Protein AF-A0A8H3L7M7-F1 (afdb_monomer_lite)

Radius of gyration: 22.36 Å; chains: 1; bounding box: 51×29×64 Å

Sequence (130 aa):
MPSKTNYTDSEKERIYTIVNIKESIIALEHDVTKIHQNLKRITWEIYYLYKDMAPEDFKKMLRSDIDEMWNNFSEKGLIESEKLSAKYEHIYDRATGFITVKNKRQDRVVGVFDYHELCEYLRVQTILEQ

Secondary structure (DSSP, 8-state):
--------HHHHHHHHHHHHHHHHHHHHHHHHHHHHHHHHHHHHHHHHHHHTT--HHHHHHHHHHHHHHHHHHHHHHHHHHHHHHHHEEEEEETTTTEEEEEETTTTEEEEEEEHHHHHHHHHHHHHT--

pLDDT: mean 73.25, std 14.02, range [32.56, 90.88]

Foldseek 3Di:
DDDPPDDDPVRVVVVVVVVVVVVVVVVVVVVVVVVVVVVVVVVVVVVVVDVVPDDPVVVVVVVVVVVVVVCVVVVVVVVVVVVLVVQWDWDADPVQQKIWIAGPVVRGTPDIGRNVVVCVVVVVVVVVVD

Structure (mmCIF, N/CA/C/O backbone):
data_AF-A0A8H3L7M7-F1
#
_entry.id   AF-A0A8H3L7M7-F1
#
loop_
_atom_site.group_PDB
_atom_site.id
_atom_site.type_symbol
_atom_site.label_atom_id
_atom_site.label_alt_id
_atom_site.label_comp_id
_atom_site.label_asym_id
_atom_site.label_entity_id
_atom_site.label_seq_id
_atom_site.pdbx_PDB_ins_code
_atom_site.Cartn_x
_atom_site.Cartn_y
_atom_site.Cartn_z
_atom_site.occupancy
_atom_site.B_iso_or_equiv
_atom_site.auth_seq_id
_atom_site.auth_comp_id
_atom_site.auth_asym_id
_atom_site.auth_atom_id
_atom_site.pdbx_PDB_model_num
ATOM 1 N N . MET A 1 1 ? -28.966 7.487 32.953 1.00 45.62 1 MET A N 1
ATOM 2 C CA . MET A 1 1 ? -28.055 8.577 32.534 1.00 45.62 1 MET A CA 1
ATOM 3 C C . MET A 1 1 ? -26.794 7.944 31.969 1.00 45.62 1 MET A C 1
ATOM 5 O O . MET A 1 1 ? -26.267 7.074 32.653 1.00 45.62 1 MET A O 1
ATOM 9 N N . PRO A 1 2 ? -26.324 8.295 30.759 1.00 49.16 2 PRO A N 1
ATOM 10 C CA . PRO A 1 2 ? -25.053 7.779 30.271 1.00 49.16 2 PRO A CA 1
ATOM 11 C C . PRO A 1 2 ? -23.929 8.475 31.045 1.00 49.16 2 PRO A C 1
ATOM 13 O O . PRO A 1 2 ? -23.849 9.704 31.083 1.00 49.16 2 PRO A O 1
ATOM 16 N N . SER A 1 3 ? -23.097 7.691 31.720 1.00 55.91 3 SER A N 1
ATOM 17 C CA . SER A 1 3 ? -21.908 8.182 32.408 1.00 55.91 3 SER A CA 1
ATOM 18 C C . SER A 1 3 ? -20.932 8.739 31.374 1.00 55.91 3 SER A C 1
ATOM 20 O O . SER A 1 3 ? -20.397 7.985 30.562 1.00 55.91 3 SER A O 1
ATOM 22 N N . LYS A 1 4 ? -20.693 10.055 31.397 1.00 59.59 4 LYS A N 1
ATOM 23 C CA . LYS A 1 4 ? -19.551 10.656 30.700 1.00 59.59 4 LYS A CA 1
ATOM 24 C C . LYS A 1 4 ? -18.283 10.138 31.375 1.00 59.59 4 LYS A C 1
ATOM 26 O O . LYS A 1 4 ? -17.944 10.571 32.473 1.00 59.59 4 LYS A O 1
ATOM 31 N N . THR A 1 5 ? -17.620 9.175 30.749 1.00 62.06 5 THR A N 1
ATOM 32 C CA . THR A 1 5 ? -16.286 8.729 31.151 1.00 62.06 5 THR A CA 1
ATOM 33 C C . THR A 1 5 ? -15.306 9.848 30.820 1.00 62.06 5 THR A C 1
ATOM 35 O O . THR A 1 5 ? -14.971 10.067 29.658 1.00 62.06 5 THR A O 1
ATOM 38 N N . ASN A 1 6 ? -14.899 10.609 31.832 1.00 68.25 6 ASN A N 1
ATOM 39 C CA . ASN A 1 6 ? -13.843 11.599 31.683 1.00 68.25 6 ASN A CA 1
ATOM 40 C C . ASN A 1 6 ? -12.506 10.857 31.639 1.00 68.25 6 ASN A C 1
ATOM 42 O O . ASN A 1 6 ? -12.130 10.225 32.623 1.00 68.25 6 ASN A O 1
ATOM 46 N N . TYR A 1 7 ? -11.816 10.922 30.500 1.00 67.00 7 TYR A N 1
ATOM 47 C CA . TYR A 1 7 ? -10.470 10.372 30.361 1.00 67.00 7 TYR A CA 1
ATOM 48 C C . TYR A 1 7 ? -9.518 11.030 31.358 1.00 67.00 7 TYR A C 1
ATOM 50 O O . TYR A 1 7 ? -9.535 12.254 31.540 1.00 67.00 7 TYR A O 1
ATOM 58 N N . THR A 1 8 ? -8.670 10.212 31.969 1.00 84.88 8 THR A N 1
ATOM 59 C CA . THR A 1 8 ? -7.538 10.679 32.767 1.00 84.88 8 THR A CA 1
ATOM 60 C C . THR A 1 8 ? -6.552 11.443 31.883 1.00 84.88 8 THR A C 1
ATOM 62 O O . THR A 1 8 ? -6.497 11.245 30.667 1.00 84.88 8 THR A O 1
ATOM 65 N N . ASP A 1 9 ? -5.750 12.328 32.473 1.00 84.56 9 ASP A N 1
ATOM 66 C CA . ASP A 1 9 ? -4.800 13.127 31.688 1.00 84.56 9 ASP A CA 1
ATOM 67 C C . ASP A 1 9 ? -3.743 12.254 30.991 1.00 84.56 9 ASP A C 1
ATOM 69 O O . ASP A 1 9 ? -3.388 12.522 29.846 1.00 84.56 9 ASP A O 1
ATOM 73 N N . SER A 1 10 ? -3.361 11.128 31.605 1.00 86.12 10 SER A N 1
ATOM 74 C CA . SER A 1 10 ? -2.498 10.118 30.977 1.00 86.12 10 SER A CA 1
ATOM 75 C C . SER A 1 10 ? -3.133 9.482 29.732 1.00 86.12 10 SER A C 1
ATOM 77 O O . SER A 1 10 ? -2.454 9.244 28.733 1.00 86.12 10 SER A O 1
ATOM 79 N N . GLU A 1 11 ? -4.442 9.220 29.747 1.00 85.31 11 GLU A N 1
ATOM 80 C CA . GLU A 1 11 ? -5.148 8.683 28.578 1.00 85.31 11 GLU A CA 1
ATOM 81 C C . GLU A 1 11 ? -5.230 9.710 27.446 1.00 85.31 11 GLU A C 1
ATOM 83 O O . GLU A 1 11 ? -5.025 9.349 26.286 1.00 85.31 11 GLU A O 1
ATOM 88 N N . LYS A 1 12 ? -5.463 10.989 27.765 1.00 86.06 12 LYS A N 1
ATOM 89 C CA . LYS A 1 12 ? -5.470 12.072 26.767 1.00 86.06 12 LYS A CA 1
ATOM 90 C C . LYS A 1 12 ? -4.108 12.234 26.096 1.00 86.06 12 LYS A C 1
ATOM 92 O O . LYS A 1 12 ? -4.050 12.370 24.876 1.00 86.06 12 LYS A O 1
ATOM 97 N N . GLU A 1 13 ? -3.026 12.177 26.867 1.00 89.69 13 GLU A N 1
ATOM 98 C CA . GLU A 1 13 ? -1.662 12.280 26.341 1.00 89.69 13 GLU A CA 1
ATOM 99 C C . GLU A 1 13 ? -1.338 11.118 25.393 1.00 89.69 13 GLU A C 1
ATOM 101 O O . GLU A 1 13 ? -0.864 11.335 24.278 1.00 89.69 13 GLU A O 1
ATOM 106 N N . ARG A 1 14 ? -1.715 9.887 25.763 1.00 86.62 14 ARG A N 1
ATOM 107 C CA . ARG A 1 14 ? -1.571 8.711 24.886 1.00 86.62 14 ARG A CA 1
ATOM 108 C C . ARG A 1 14 ? -2.375 8.841 23.593 1.00 86.62 14 ARG A C 1
ATOM 110 O O . ARG A 1 14 ? -1.870 8.474 22.534 1.00 86.62 14 ARG A O 1
ATOM 117 N N . ILE A 1 15 ? -3.605 9.355 23.661 1.00 85.19 15 ILE A N 1
ATOM 118 C CA . ILE A 1 15 ? -4.442 9.601 22.474 1.00 85.19 15 ILE A CA 1
ATOM 119 C C . ILE A 1 15 ? -3.760 10.611 21.548 1.00 85.19 15 ILE A C 1
ATOM 121 O O . ILE A 1 15 ? -3.667 10.363 20.347 1.00 85.19 15 ILE A O 1
ATOM 125 N N . TYR A 1 16 ? -3.226 11.702 22.097 1.00 88.94 16 TYR A N 1
ATOM 126 C CA . TYR A 1 16 ? -2.500 12.708 21.323 1.00 88.94 16 TYR A CA 1
ATOM 127 C C . TYR A 1 16 ? -1.264 12.120 20.627 1.00 88.94 16 TYR A C 1
ATOM 129 O O . TYR A 1 16 ? -1.073 12.317 19.428 1.00 88.94 16 TYR A O 1
ATOM 137 N N . THR A 1 17 ? -0.467 1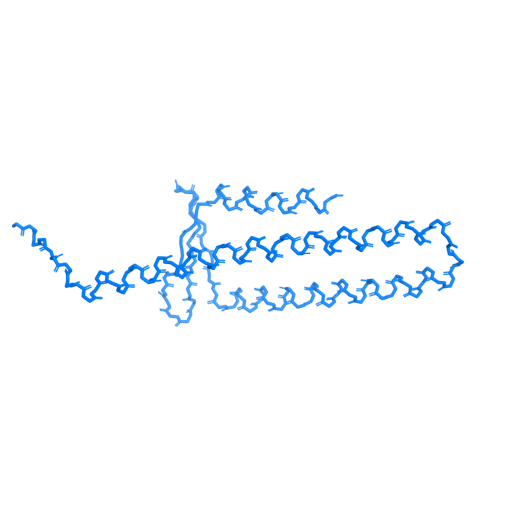1.314 21.334 1.00 90.00 17 THR A N 1
ATOM 138 C CA . THR A 1 17 ? 0.680 10.618 20.731 1.00 90.00 17 THR A CA 1
ATOM 139 C C . THR A 1 17 ? 0.258 9.703 19.580 1.00 90.00 17 THR A C 1
ATOM 141 O O . THR A 1 17 ? 0.906 9.699 18.535 1.00 90.00 17 THR A O 1
ATOM 144 N N . ILE A 1 18 ? -0.833 8.947 19.740 1.00 85.88 18 ILE A N 1
ATOM 145 C CA . ILE A 1 18 ? -1.351 8.058 18.688 1.00 85.88 18 ILE A CA 1
ATOM 146 C C . ILE A 1 18 ? -1.761 8.859 17.446 1.00 85.88 18 ILE A C 1
ATOM 148 O O . ILE A 1 18 ? -1.445 8.444 16.330 1.00 85.88 18 ILE A O 1
ATOM 152 N N . VAL A 1 19 ? -2.433 10.000 17.623 1.00 86.81 19 VAL A N 1
ATOM 153 C CA . VAL A 1 19 ? -2.833 10.879 16.512 1.00 86.81 19 VAL A CA 1
ATOM 154 C C . VAL A 1 19 ? -1.606 11.394 15.757 1.00 86.81 19 VAL A C 1
ATOM 156 O O . VAL A 1 19 ? -1.544 11.237 14.541 1.00 86.81 19 VAL A O 1
ATOM 159 N N . ASN A 1 20 ? -0.585 11.882 16.464 1.00 89.31 20 ASN A N 1
ATOM 160 C CA . ASN A 1 20 ? 0.638 12.387 15.827 1.00 89.31 20 ASN A CA 1
ATOM 161 C C . ASN A 1 20 ? 1.395 11.300 15.049 1.00 89.31 20 ASN A C 1
ATOM 163 O O . ASN A 1 20 ? 1.916 11.547 13.960 1.00 89.31 20 ASN A O 1
ATOM 167 N N . ILE A 1 21 ? 1.457 10.079 15.593 1.00 87.62 21 ILE A N 1
ATOM 168 C CA . ILE A 1 21 ? 2.068 8.938 14.897 1.00 87.62 21 ILE A CA 1
ATOM 169 C C . ILE A 1 21 ? 1.282 8.615 13.626 1.00 87.62 21 ILE A C 1
ATOM 171 O O . ILE A 1 21 ? 1.886 8.407 12.577 1.00 87.62 21 ILE A O 1
ATOM 175 N N . LYS A 1 22 ? -0.055 8.610 13.694 1.00 88.81 22 LYS A N 1
ATOM 176 C CA . LYS A 1 22 ? -0.911 8.371 12.526 1.00 88.81 22 LYS A CA 1
ATOM 177 C C . LYS A 1 22 ? -0.659 9.405 11.425 1.00 88.81 22 LYS A C 1
ATOM 179 O O . LYS A 1 22 ? -0.509 9.023 10.270 1.00 88.81 22 LYS A O 1
ATOM 184 N N . GLU A 1 23 ? -0.580 10.686 11.770 1.00 87.44 23 GLU A N 1
ATOM 185 C CA . GLU A 1 23 ? -0.283 11.756 10.807 1.00 87.44 23 GLU A CA 1
ATOM 186 C C . GLU A 1 23 ? 1.112 11.605 10.187 1.00 87.44 23 GLU A C 1
ATOM 188 O O . GLU A 1 23 ? 1.273 11.747 8.976 1.00 87.44 23 GLU A O 1
ATOM 193 N N . SER A 1 24 ? 2.107 11.230 10.996 1.00 88.62 24 SER A N 1
ATOM 194 C CA . SER A 1 24 ? 3.471 10.972 10.518 1.00 88.62 24 SER A CA 1
ATOM 195 C C . SER A 1 24 ? 3.536 9.789 9.545 1.00 88.62 24 SER A C 1
ATOM 197 O O . SER A 1 24 ? 4.267 9.845 8.559 1.00 88.62 24 SER A O 1
ATOM 199 N N . ILE A 1 25 ? 2.759 8.727 9.792 1.00 86.88 25 ILE A N 1
ATOM 200 C CA . ILE A 1 25 ? 2.652 7.575 8.883 1.00 86.88 25 ILE A CA 1
ATOM 201 C C . ILE A 1 25 ? 2.063 8.009 7.537 1.00 86.88 25 ILE A C 1
ATOM 203 O O . ILE A 1 25 ? 2.636 7.684 6.502 1.00 86.88 25 ILE A O 1
ATOM 207 N N . ILE A 1 26 ? 0.982 8.795 7.543 1.00 81.31 26 ILE A N 1
ATOM 208 C CA . ILE A 1 26 ? 0.346 9.297 6.312 1.00 81.31 26 ILE A CA 1
ATOM 209 C C . ILE A 1 26 ? 1.326 10.152 5.494 1.00 81.31 26 ILE A C 1
ATOM 211 O O . ILE A 1 26 ? 1.413 10.014 4.273 1.00 81.31 26 ILE A O 1
ATOM 215 N N . ALA A 1 27 ? 2.095 11.021 6.155 1.00 84.25 27 ALA A N 1
ATOM 216 C CA . ALA A 1 27 ? 3.114 11.827 5.485 1.00 84.25 27 ALA A CA 1
ATOM 217 C C . ALA A 1 27 ? 4.192 10.949 4.824 1.00 84.25 27 ALA A C 1
ATOM 219 O O . ALA A 1 27 ? 4.556 11.177 3.669 1.00 84.25 27 ALA A O 1
ATOM 220 N N . LEU A 1 28 ? 4.648 9.906 5.525 1.00 90.88 28 LEU A N 1
ATOM 221 C CA . LEU A 1 28 ? 5.632 8.962 5.002 1.00 90.88 28 LEU A CA 1
ATOM 222 C C . LEU A 1 28 ? 5.100 8.176 3.795 1.00 90.88 28 LEU A C 1
ATOM 224 O O . LEU A 1 28 ? 5.817 8.017 2.809 1.00 90.88 28 LEU A O 1
ATOM 228 N N . GLU A 1 29 ? 3.852 7.710 3.838 1.00 80.69 29 GLU A N 1
ATOM 229 C CA . GLU A 1 29 ? 3.211 7.015 2.711 1.00 80.69 29 GLU A CA 1
ATOM 230 C C . GLU A 1 29 ? 3.173 7.894 1.452 1.00 80.69 29 GLU A C 1
ATOM 232 O O . GLU A 1 29 ? 3.470 7.438 0.340 1.00 80.69 29 GLU A O 1
ATOM 237 N N . HIS A 1 30 ? 2.870 9.179 1.623 1.00 84.62 30 HIS A N 1
ATOM 238 C CA . HIS A 1 30 ? 2.865 10.141 0.529 1.00 84.62 30 HIS A CA 1
ATOM 239 C C . HIS A 1 30 ? 4.269 10.380 -0.051 1.00 84.62 30 HIS A C 1
ATOM 241 O O . HIS A 1 30 ? 4.436 10.416 -1.275 1.00 84.62 30 HIS A O 1
ATOM 247 N N . ASP A 1 31 ? 5.296 10.483 0.793 1.00 86.62 31 ASP A N 1
ATOM 248 C CA . ASP A 1 31 ? 6.681 10.636 0.334 1.00 86.62 31 ASP A CA 1
ATOM 249 C C . ASP A 1 31 ? 7.192 9.385 -0.396 1.00 86.62 31 ASP A C 1
ATOM 251 O O . ASP A 1 31 ? 7.803 9.498 -1.463 1.00 86.62 31 ASP A O 1
ATOM 255 N N . VAL A 1 32 ? 6.874 8.186 0.103 1.00 84.25 32 VAL A N 1
ATOM 256 C CA . VAL A 1 32 ? 7.175 6.915 -0.581 1.00 84.25 32 VAL A CA 1
ATOM 257 C C . VAL A 1 32 ? 6.500 6.860 -1.953 1.00 84.25 32 VAL A C 1
ATOM 259 O O . VAL A 1 32 ? 7.136 6.475 -2.937 1.00 84.25 32 VAL A O 1
ATOM 262 N N . THR A 1 33 ? 5.249 7.314 -2.053 1.00 80.25 33 THR A N 1
ATOM 263 C CA . THR A 1 33 ? 4.515 7.380 -3.327 1.00 80.25 33 THR A CA 1
ATOM 264 C C . THR A 1 33 ? 5.211 8.302 -4.331 1.00 80.25 33 THR A C 1
ATOM 266 O O . THR A 1 33 ? 5.408 7.924 -5.488 1.00 80.25 33 THR A O 1
ATOM 269 N N . LYS A 1 34 ? 5.661 9.485 -3.895 1.00 85.25 34 LYS A N 1
ATOM 270 C CA . LYS A 1 34 ? 6.438 10.404 -4.746 1.00 85.25 34 LYS A CA 1
ATOM 271 C C . LYS A 1 34 ? 7.758 9.795 -5.206 1.00 85.25 34 LYS A C 1
ATOM 273 O O . LYS A 1 34 ? 8.120 9.938 -6.372 1.00 85.25 34 LYS A O 1
ATOM 278 N N . ILE A 1 35 ? 8.484 9.120 -4.312 1.00 84.88 35 ILE A N 1
ATOM 279 C CA . ILE A 1 35 ? 9.736 8.434 -4.661 1.00 84.88 35 ILE A CA 1
ATOM 280 C C . ILE A 1 35 ? 9.469 7.380 -5.736 1.00 84.88 35 ILE A C 1
ATOM 282 O O . ILE A 1 35 ? 10.171 7.354 -6.744 1.00 84.88 35 ILE A O 1
ATOM 286 N N . HIS A 1 36 ? 8.427 6.566 -5.569 1.00 81.00 36 HIS A N 1
ATOM 287 C CA . HIS A 1 36 ? 8.048 5.553 -6.551 1.00 81.00 36 HIS A CA 1
ATOM 288 C C . HIS A 1 36 ? 7.747 6.166 -7.930 1.00 81.00 36 HIS A C 1
ATOM 290 O O . HIS A 1 36 ? 8.268 5.700 -8.944 1.00 81.00 36 HIS A O 1
ATOM 296 N N . GLN A 1 37 ? 6.979 7.260 -7.975 1.00 75.31 37 GLN A N 1
ATOM 297 C CA . GLN A 1 37 ? 6.687 7.985 -9.218 1.00 75.31 37 GLN A CA 1
ATOM 298 C C . GLN A 1 37 ? 7.951 8.557 -9.875 1.00 75.31 37 GLN A C 1
ATOM 300 O O . GLN A 1 37 ? 8.130 8.429 -11.088 1.00 75.31 37 GLN A O 1
ATOM 305 N N . ASN A 1 38 ? 8.849 9.152 -9.086 1.00 85.50 38 ASN A N 1
ATOM 306 C CA . ASN A 1 38 ? 10.115 9.687 -9.586 1.00 85.50 38 ASN A CA 1
ATOM 307 C C . ASN A 1 38 ? 11.004 8.586 -10.172 1.00 85.50 38 ASN A C 1
ATOM 309 O O . ASN A 1 38 ? 11.561 8.771 -11.251 1.00 85.50 38 ASN A O 1
ATOM 313 N N . LEU A 1 39 ? 11.106 7.436 -9.499 1.00 78.62 39 LEU A N 1
ATOM 314 C CA . LEU A 1 39 ? 11.856 6.283 -10.001 1.00 78.62 39 LEU A CA 1
ATOM 315 C C . LEU A 1 39 ? 11.274 5.779 -11.323 1.00 78.62 39 LEU A C 1
ATOM 317 O O . LEU A 1 39 ? 12.027 5.617 -12.279 1.00 78.62 39 LEU A O 1
ATOM 321 N N . LYS A 1 40 ? 9.943 5.631 -11.419 1.00 76.56 40 LYS A N 1
ATOM 322 C CA . LYS A 1 40 ? 9.263 5.259 -12.671 1.00 76.56 40 LYS A CA 1
ATOM 323 C C . LYS A 1 40 ? 9.625 6.237 -13.791 1.00 76.56 40 LYS A C 1
ATOM 325 O O . LYS A 1 40 ? 10.015 5.802 -14.871 1.00 76.56 40 LYS A O 1
ATOM 330 N N . ARG A 1 41 ? 9.564 7.550 -13.535 1.00 78.12 41 ARG A N 1
ATOM 331 C CA . ARG A 1 41 ? 9.934 8.579 -14.523 1.00 78.12 41 ARG A CA 1
ATOM 332 C C . ARG A 1 41 ? 11.389 8.453 -14.977 1.00 78.12 41 ARG A C 1
ATOM 334 O O . ARG A 1 41 ? 11.633 8.455 -16.178 1.00 78.12 41 ARG A O 1
ATOM 341 N N . ILE A 1 42 ? 12.330 8.291 -14.046 1.00 79.94 42 ILE A N 1
ATOM 342 C CA . ILE A 1 42 ? 13.758 8.109 -14.359 1.00 79.94 42 ILE A CA 1
ATOM 343 C C . ILE A 1 42 ? 13.965 6.868 -15.235 1.00 79.94 42 ILE A C 1
ATOM 345 O O . ILE A 1 42 ? 14.688 6.936 -16.226 1.00 79.94 42 ILE A O 1
ATOM 349 N N . THR A 1 43 ? 13.300 5.750 -14.928 1.00 77.06 43 THR A N 1
ATOM 350 C CA . THR A 1 43 ? 13.358 4.533 -15.753 1.00 77.06 43 THR A CA 1
ATOM 351 C C . THR A 1 43 ? 12.889 4.791 -17.187 1.00 77.06 43 THR A C 1
ATOM 353 O O . THR A 1 43 ? 13.538 4.339 -18.129 1.00 77.06 43 THR A O 1
ATOM 356 N N . TRP A 1 44 ? 11.805 5.551 -17.375 1.00 72.62 44 TRP A N 1
ATOM 357 C CA . TRP A 1 44 ? 11.324 5.930 -18.708 1.00 72.62 44 TRP A CA 1
ATOM 358 C C . TRP A 1 44 ? 12.280 6.871 -19.441 1.00 72.62 44 TRP A C 1
ATOM 360 O O . TRP A 1 44 ? 12.557 6.654 -20.618 1.00 72.62 44 TRP A O 1
ATOM 370 N N . GLU A 1 45 ? 12.794 7.900 -18.766 1.00 79.62 45 GLU A N 1
ATOM 371 C CA . GLU A 1 45 ? 13.771 8.832 -19.344 1.00 79.62 45 GLU A CA 1
ATOM 372 C C . GLU A 1 45 ? 15.013 8.080 -19.835 1.00 79.62 45 GLU A C 1
ATOM 374 O O . GLU A 1 45 ? 15.437 8.274 -20.973 1.00 79.62 45 GLU A O 1
ATOM 379 N N . ILE A 1 46 ? 15.530 7.151 -19.023 1.00 76.94 46 ILE A N 1
ATOM 380 C CA . ILE A 1 46 ? 16.589 6.219 -19.419 1.00 76.94 46 ILE A CA 1
ATOM 381 C C . ILE A 1 46 ? 16.143 5.456 -20.673 1.00 76.94 46 ILE A C 1
ATOM 383 O O . ILE A 1 46 ? 16.770 5.591 -21.719 1.00 76.94 46 ILE A O 1
ATOM 387 N N . TYR A 1 47 ? 15.031 4.722 -20.629 1.00 73.75 47 TYR A N 1
ATOM 388 C CA . TYR A 1 47 ? 14.553 3.931 -21.769 1.00 73.75 47 TYR A CA 1
ATOM 389 C C . TYR A 1 47 ? 14.518 4.718 -23.094 1.00 73.75 47 TYR A C 1
ATOM 391 O O . TYR A 1 47 ? 15.023 4.231 -24.110 1.00 73.75 47 TYR A O 1
ATOM 399 N N . TYR A 1 48 ? 13.972 5.939 -23.091 1.00 69.19 48 TYR A N 1
ATOM 400 C CA . TYR A 1 48 ? 13.865 6.763 -24.298 1.00 69.19 48 TYR A CA 1
ATOM 401 C C . TYR A 1 48 ? 15.215 7.299 -24.783 1.00 69.19 48 TYR A C 1
ATOM 403 O O . TYR A 1 48 ? 15.491 7.211 -25.977 1.00 69.19 48 TYR A O 1
ATOM 411 N N . LEU A 1 49 ? 16.085 7.769 -23.883 1.00 71.06 49 LEU A N 1
ATOM 412 C CA . LEU A 1 49 ? 17.438 8.204 -24.253 1.00 71.06 49 LEU A CA 1
ATOM 413 C C . LEU A 1 49 ? 18.247 7.067 -24.903 1.00 71.06 49 LEU A C 1
ATOM 415 O O . LEU A 1 49 ? 19.005 7.301 -25.842 1.00 71.06 49 LEU A O 1
ATOM 419 N N . TYR A 1 50 ? 18.061 5.828 -24.443 1.00 62.78 50 TYR A N 1
ATOM 420 C CA . TYR A 1 50 ? 18.752 4.654 -24.987 1.00 62.78 50 TYR A CA 1
ATOM 421 C C . TYR A 1 50 ? 18.150 4.138 -26.299 1.00 62.78 50 TYR A C 1
ATOM 423 O O . TYR A 1 50 ? 18.900 3.699 -27.178 1.00 62.78 50 TYR A O 1
ATOM 431 N N . LYS A 1 51 ? 16.820 4.194 -26.456 1.00 64.19 51 LYS A N 1
ATOM 432 C CA . LYS A 1 51 ? 16.117 3.815 -27.696 1.00 64.19 51 LYS A CA 1
ATOM 433 C C . LYS A 1 51 ? 16.694 4.536 -28.916 1.00 64.19 51 LYS A C 1
ATOM 435 O O . LYS A 1 51 ? 16.814 3.921 -29.976 1.00 64.19 51 LYS A O 1
ATOM 440 N N . ASP A 1 52 ? 17.087 5.791 -28.731 1.00 64.62 52 ASP A N 1
ATOM 441 C CA . ASP A 1 52 ? 17.600 6.655 -29.790 1.00 64.62 52 ASP A CA 1
ATOM 442 C C . ASP A 1 52 ? 19.119 6.491 -30.035 1.00 64.62 52 ASP A C 1
ATOM 444 O O . ASP A 1 52 ? 19.615 6.956 -31.060 1.00 64.62 52 ASP A O 1
ATOM 448 N N . MET A 1 53 ? 19.866 5.805 -29.149 1.00 61.06 53 MET A N 1
ATOM 449 C CA . MET A 1 53 ? 21.342 5.728 -29.198 1.00 61.06 53 MET A CA 1
ATOM 450 C C . MET A 1 53 ? 21.968 4.341 -29.470 1.00 61.06 53 MET A C 1
ATOM 452 O O . MET A 1 53 ? 23.135 4.305 -29.858 1.00 61.06 53 MET A O 1
ATOM 456 N N . ALA A 1 54 ? 21.292 3.199 -29.266 1.00 57.00 54 ALA A N 1
ATOM 457 C CA . ALA A 1 54 ? 22.016 1.923 -29.069 1.00 57.00 54 ALA A CA 1
ATOM 458 C C . ALA A 1 54 ? 21.908 0.848 -30.194 1.00 57.00 54 ALA A C 1
ATOM 460 O O . ALA A 1 54 ? 20.810 0.611 -30.712 1.00 57.00 54 ALA A O 1
ATOM 461 N N . PRO A 1 55 ? 23.009 0.113 -30.507 1.00 67.94 55 PRO A N 1
ATOM 462 C CA . PRO A 1 55 ? 23.015 -1.106 -31.332 1.00 67.94 55 PRO A CA 1
ATOM 463 C C . PRO A 1 55 ? 22.173 -2.244 -30.734 1.00 67.94 55 PRO A C 1
ATOM 465 O O . PRO A 1 55 ? 21.942 -2.308 -29.526 1.00 67.94 55 PRO A O 1
ATOM 468 N N . GLU A 1 56 ? 21.760 -3.190 -31.576 1.00 67.56 56 GLU A N 1
ATOM 469 C CA . GLU A 1 56 ? 20.756 -4.210 -31.242 1.00 67.56 56 GLU A CA 1
ATOM 470 C C . GLU A 1 56 ? 21.128 -5.140 -30.067 1.00 67.56 56 GLU A C 1
ATOM 472 O O . GLU A 1 56 ? 20.247 -5.572 -29.320 1.00 67.56 56 GLU A O 1
ATOM 477 N N . ASP A 1 57 ? 22.419 -5.395 -29.845 1.00 64.56 57 ASP A N 1
ATOM 478 C CA . ASP A 1 57 ? 22.899 -6.234 -28.737 1.00 64.56 57 ASP A CA 1
ATOM 479 C C . ASP A 1 57 ? 22.759 -5.544 -27.369 1.00 64.56 57 ASP A C 1
ATOM 481 O O . ASP A 1 57 ? 22.426 -6.190 -26.373 1.00 64.56 57 ASP A O 1
ATOM 485 N N . PHE A 1 58 ? 22.889 -4.214 -27.321 1.00 60.72 58 PHE A N 1
ATOM 486 C CA . PHE A 1 58 ? 22.659 -3.428 -26.104 1.00 60.72 58 PHE A CA 1
ATOM 487 C C . PHE A 1 58 ? 21.169 -3.338 -25.748 1.00 60.72 58 PHE A C 1
ATOM 489 O O . PHE A 1 58 ? 20.815 -3.397 -24.570 1.00 60.72 58 PHE A O 1
ATOM 496 N N . LYS A 1 59 ? 20.278 -3.267 -26.750 1.00 62.00 59 LYS A N 1
ATOM 497 C CA . LYS A 1 59 ? 18.821 -3.305 -26.522 1.00 62.00 59 LYS A CA 1
ATOM 498 C C . LYS A 1 59 ? 18.372 -4.617 -25.881 1.00 62.00 59 LYS A C 1
ATOM 500 O O . LYS A 1 59 ? 17.480 -4.595 -25.040 1.00 62.00 59 LYS A O 1
ATOM 505 N N . LYS A 1 60 ? 18.973 -5.750 -26.268 1.00 69.88 60 LYS A N 1
ATOM 506 C CA . LYS A 1 60 ? 18.659 -7.072 -25.696 1.00 69.88 60 LYS A CA 1
ATOM 507 C C . LYS A 1 60 ? 19.110 -7.199 -24.244 1.00 69.88 60 LYS A C 1
ATOM 509 O O . LYS A 1 60 ? 18.339 -7.701 -23.434 1.00 69.88 60 LYS A O 1
ATOM 514 N N . MET A 1 61 ? 20.311 -6.715 -23.923 1.00 70.44 61 MET A N 1
ATOM 515 C CA . MET A 1 61 ? 20.831 -6.719 -22.552 1.00 70.44 61 MET A CA 1
ATOM 516 C C . MET A 1 61 ? 19.941 -5.883 -21.622 1.00 70.44 61 MET A C 1
ATOM 518 O O . MET A 1 61 ? 19.461 -6.382 -20.614 1.00 70.44 61 MET A O 1
ATOM 522 N N . LEU A 1 62 ? 19.604 -4.655 -22.029 1.00 63.94 62 LEU A N 1
ATOM 523 C CA . LEU A 1 62 ? 18.740 -3.771 -21.240 1.00 63.94 62 LEU A CA 1
ATOM 524 C C . LEU A 1 62 ? 17.298 -4.270 -21.125 1.00 63.94 62 LEU A C 1
ATOM 526 O O . LEU A 1 62 ? 16.682 -4.077 -20.083 1.00 63.94 62 LEU A O 1
ATOM 530 N N . ARG A 1 63 ? 16.743 -4.916 -22.161 1.00 67.31 63 ARG A N 1
ATOM 531 C CA . ARG A 1 63 ? 15.429 -5.568 -22.039 1.00 67.31 63 ARG A CA 1
ATOM 532 C C . ARG A 1 63 ? 15.452 -6.646 -20.968 1.00 67.31 63 ARG A C 1
ATOM 534 O O . ARG A 1 63 ? 14.539 -6.675 -20.163 1.00 67.31 63 ARG A O 1
ATOM 541 N N . SER A 1 64 ? 16.502 -7.466 -20.935 1.00 76.12 64 SER A N 1
ATOM 542 C CA . SER A 1 64 ? 16.664 -8.489 -19.900 1.00 76.12 64 SER A CA 1
ATOM 543 C C . SER A 1 64 ? 16.720 -7.871 -18.503 1.00 76.12 64 SER A C 1
ATOM 545 O O . SER A 1 64 ? 15.988 -8.321 -17.631 1.00 76.12 64 SER A O 1
ATOM 547 N N . ASP A 1 65 ? 17.515 -6.817 -18.303 1.00 72.25 65 ASP A N 1
ATOM 548 C CA . ASP A 1 65 ? 17.651 -6.164 -16.993 1.00 72.25 65 ASP A CA 1
ATOM 549 C C . ASP A 1 65 ? 16.345 -5.478 -16.553 1.00 72.25 65 ASP A C 1
ATOM 551 O O . ASP A 1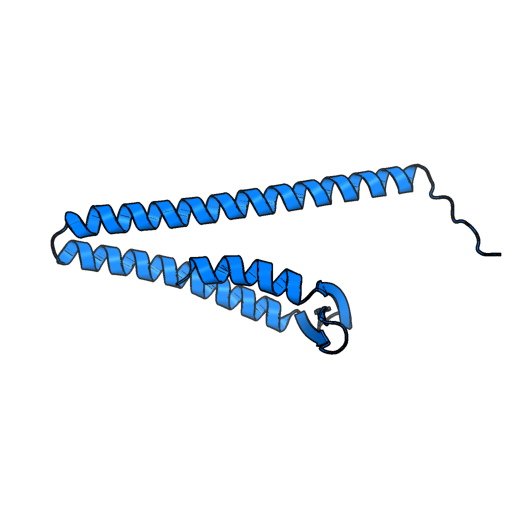 65 ? 15.943 -5.570 -15.393 1.00 72.25 65 ASP A O 1
ATOM 555 N N . ILE A 1 66 ? 15.644 -4.812 -17.478 1.00 68.81 66 ILE A N 1
ATOM 556 C CA . ILE A 1 66 ? 14.353 -4.162 -17.206 1.00 68.81 66 ILE A CA 1
ATOM 557 C C . ILE A 1 66 ? 13.260 -5.205 -16.944 1.00 68.81 66 ILE A C 1
ATOM 559 O O . ILE A 1 66 ? 12.490 -5.036 -15.999 1.00 68.81 66 ILE A O 1
ATOM 563 N N . ASP A 1 67 ? 13.200 -6.281 -17.730 1.00 66.25 67 ASP A N 1
ATOM 564 C CA . ASP A 1 67 ? 12.242 -7.376 -17.547 1.00 66.25 67 ASP A CA 1
ATOM 565 C C . ASP A 1 67 ? 12.515 -8.118 -16.228 1.00 66.25 67 ASP A C 1
ATOM 567 O O . ASP A 1 67 ? 11.582 -8.445 -15.498 1.00 66.25 67 ASP A O 1
ATOM 571 N N . GLU A 1 68 ? 13.780 -8.334 -15.859 1.00 74.19 68 GLU A N 1
ATOM 572 C CA . GLU A 1 68 ? 14.170 -8.910 -14.569 1.00 74.19 68 GLU A CA 1
ATOM 573 C C . GLU A 1 68 ? 13.799 -7.985 -13.404 1.00 74.19 68 GLU A C 1
ATOM 575 O O . GLU A 1 68 ? 13.220 -8.440 -12.415 1.00 74.19 68 GLU A O 1
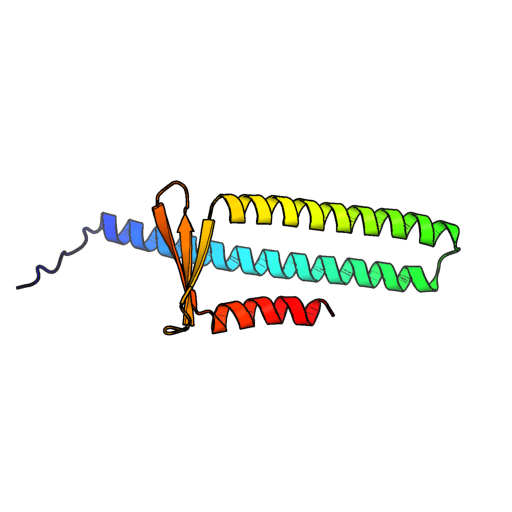ATOM 580 N N . MET A 1 69 ? 14.067 -6.680 -13.507 1.00 68.50 69 MET A N 1
ATOM 581 C CA . MET A 1 69 ? 13.626 -5.705 -12.506 1.00 68.50 69 MET A CA 1
ATOM 582 C C . MET A 1 69 ? 12.101 -5.713 -12.370 1.00 68.50 69 MET A C 1
ATOM 584 O O . MET A 1 69 ? 11.588 -5.788 -11.253 1.00 68.50 69 MET A O 1
ATOM 588 N N . TRP A 1 70 ? 11.371 -5.686 -13.485 1.00 58.00 70 TRP A N 1
ATOM 589 C CA . TRP A 1 70 ? 9.910 -5.701 -13.505 1.00 58.00 70 TRP A CA 1
ATOM 590 C C . TRP A 1 70 ? 9.330 -6.984 -12.909 1.00 58.00 70 TRP A C 1
ATOM 592 O O . TRP A 1 70 ? 8.394 -6.920 -12.109 1.00 58.00 70 TRP A O 1
ATOM 602 N N . ASN A 1 71 ? 9.910 -8.140 -13.236 1.00 63.09 71 ASN A N 1
ATOM 603 C CA . ASN A 1 71 ? 9.525 -9.428 -12.669 1.00 63.09 71 ASN A CA 1
ATOM 604 C C . ASN A 1 71 ? 9.834 -9.485 -11.173 1.00 63.09 71 ASN A C 1
ATOM 606 O O . ASN A 1 71 ? 8.975 -9.888 -10.405 1.00 63.09 71 ASN A O 1
ATOM 610 N N . ASN A 1 72 ? 10.982 -8.981 -10.722 1.00 64.19 72 ASN A N 1
ATOM 611 C CA . ASN A 1 72 ? 11.310 -8.910 -9.297 1.00 64.19 72 ASN A CA 1
ATOM 612 C C . ASN A 1 72 ? 10.369 -7.978 -8.510 1.00 64.19 72 ASN A C 1
ATOM 614 O O . ASN A 1 72 ? 10.048 -8.264 -7.354 1.00 64.19 72 ASN A O 1
ATOM 618 N N . PHE A 1 73 ? 9.918 -6.870 -9.107 1.00 59.31 73 PHE A N 1
ATOM 619 C CA . PHE A 1 73 ? 8.909 -5.989 -8.507 1.00 59.31 73 PHE A CA 1
ATOM 620 C C . PHE A 1 73 ? 7.516 -6.634 -8.507 1.00 59.31 73 PHE A C 1
ATOM 622 O O . PHE A 1 73 ? 6.830 -6.606 -7.484 1.00 59.31 73 PHE A O 1
ATOM 629 N N . SER A 1 74 ? 7.122 -7.257 -9.620 1.00 55.91 74 SER A N 1
ATOM 630 C CA . SER A 1 74 ? 5.812 -7.894 -9.788 1.00 55.91 74 SER A CA 1
ATOM 631 C C . SER A 1 74 ? 5.672 -9.162 -8.958 1.00 55.91 74 SER A C 1
ATOM 633 O O . SER A 1 74 ? 4.655 -9.330 -8.305 1.00 55.91 74 SER A O 1
ATOM 635 N N . GLU A 1 75 ? 6.679 -10.032 -8.920 1.00 59.09 75 GLU A N 1
ATOM 636 C CA . GLU A 1 75 ? 6.674 -11.297 -8.179 1.00 59.09 75 GLU A CA 1
ATOM 637 C C . GLU A 1 75 ? 6.683 -11.046 -6.669 1.00 59.09 75 GLU A C 1
ATOM 639 O O . GLU A 1 75 ? 5.905 -11.658 -5.940 1.00 59.09 75 GLU A O 1
ATOM 644 N N . LYS A 1 76 ? 7.461 -10.066 -6.185 1.00 59.19 76 LYS A N 1
ATOM 645 C CA . LYS A 1 76 ? 7.369 -9.627 -4.783 1.00 59.19 76 LYS A CA 1
ATOM 646 C C . LYS A 1 76 ? 5.993 -9.046 -4.465 1.00 59.19 76 LYS A C 1
ATOM 648 O O . LYS A 1 76 ? 5.421 -9.423 -3.446 1.00 59.19 76 LYS A O 1
ATOM 653 N N . GLY A 1 77 ? 5.438 -8.208 -5.344 1.00 58.81 77 GLY A N 1
ATOM 654 C CA . GLY A 1 77 ? 4.086 -7.661 -5.195 1.00 58.81 77 GLY A CA 1
ATOM 655 C C . GLY A 1 77 ? 2.989 -8.732 -5.215 1.00 58.81 77 GLY A C 1
ATOM 656 O O . GLY A 1 77 ? 2.059 -8.670 -4.414 1.00 58.81 77 GLY A O 1
ATOM 657 N N . LEU A 1 78 ? 3.118 -9.753 -6.066 1.00 52.09 78 LEU A N 1
ATOM 658 C CA . LEU A 1 78 ? 2.195 -10.887 -6.164 1.00 52.09 78 LEU A CA 1
ATOM 659 C C . LEU A 1 78 ? 2.282 -11.777 -4.928 1.00 52.09 78 LEU A C 1
ATOM 661 O O . LEU A 1 78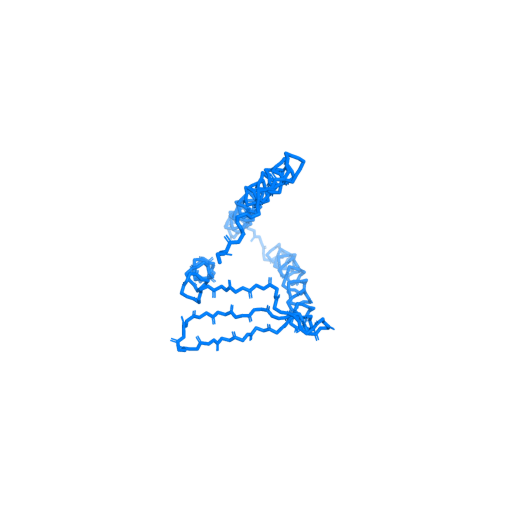 ? 1.254 -12.073 -4.334 1.00 52.09 78 LEU A O 1
ATOM 665 N N . ILE A 1 79 ? 3.489 -12.127 -4.478 1.00 60.84 79 ILE A N 1
ATOM 666 C CA . ILE A 1 79 ? 3.707 -12.908 -3.251 1.00 60.84 79 ILE A CA 1
ATOM 667 C C . ILE A 1 79 ? 3.159 -12.158 -2.032 1.00 60.84 79 ILE A C 1
ATOM 669 O O . ILE A 1 79 ? 2.606 -12.759 -1.109 1.00 60.84 79 ILE A O 1
ATOM 673 N N . GLU A 1 80 ? 3.321 -10.839 -1.988 1.00 61.41 80 GLU A N 1
ATOM 674 C CA . GLU A 1 80 ? 2.826 -10.005 -0.896 1.00 61.41 80 GLU A CA 1
ATOM 675 C C . GLU A 1 80 ? 1.298 -9.855 -0.946 1.00 61.41 80 GLU A C 1
ATOM 677 O O . GLU A 1 80 ? 0.639 -10.003 0.085 1.00 61.41 80 GLU A O 1
ATOM 682 N N . SER A 1 81 ? 0.719 -9.711 -2.140 1.00 61.25 81 SER A N 1
ATOM 683 C CA . SER A 1 81 ? -0.728 -9.755 -2.385 1.00 61.25 81 SER A CA 1
ATOM 684 C C . SER A 1 81 ? -1.341 -11.114 -2.025 1.00 61.25 81 SER A C 1
ATOM 686 O O . SER A 1 81 ? -2.357 -11.171 -1.334 1.00 61.25 81 SER A O 1
ATOM 688 N N . GLU A 1 82 ? -0.697 -12.226 -2.382 1.00 64.88 82 GLU A N 1
ATOM 689 C CA . GLU A 1 82 ? -1.115 -13.584 -2.017 1.00 64.88 82 GLU A CA 1
ATOM 690 C C . GLU A 1 82 ? -1.031 -13.813 -0.505 1.00 64.88 82 GLU A C 1
ATOM 692 O O . GLU A 1 82 ? -1.960 -14.362 0.091 1.00 64.88 82 GLU A O 1
ATOM 697 N N . LYS A 1 83 ? 0.029 -13.331 0.158 1.00 69.44 83 LYS A N 1
ATOM 698 C CA . LYS A 1 83 ? 0.138 -13.353 1.628 1.00 69.44 83 LYS A CA 1
ATOM 699 C C . LYS A 1 83 ? -0.962 -12.527 2.290 1.00 69.44 83 LYS A C 1
ATOM 701 O O . LYS A 1 83 ? -1.523 -12.961 3.299 1.00 69.44 83 LYS A O 1
ATOM 706 N N . LEU A 1 84 ? -1.273 -11.349 1.750 1.00 69.06 84 LEU A N 1
ATOM 707 C CA . LEU A 1 84 ? -2.348 -10.493 2.249 1.00 69.06 84 LEU A CA 1
ATOM 708 C C . LEU A 1 84 ? -3.718 -11.130 2.016 1.00 69.06 84 LEU A C 1
ATOM 710 O O . LEU A 1 84 ? -4.516 -11.159 2.947 1.00 69.06 84 LEU A O 1
ATOM 714 N N . SER A 1 85 ? -3.959 -11.728 0.851 1.00 67.19 85 SER A N 1
ATOM 715 C CA . SER A 1 85 ? -5.164 -12.502 0.525 1.00 67.19 85 SER A CA 1
ATOM 716 C C . SER A 1 85 ? -5.320 -13.735 1.421 1.00 67.19 85 SER A C 1
ATOM 718 O O . SER A 1 85 ? -6.414 -14.048 1.893 1.00 67.19 85 SER A O 1
ATOM 720 N N . ALA A 1 86 ? -4.226 -14.420 1.753 1.00 78.00 86 ALA A N 1
ATOM 721 C CA . ALA A 1 86 ? -4.243 -15.538 2.692 1.00 78.00 86 ALA A CA 1
ATOM 722 C C . ALA A 1 86 ? -4.526 -15.088 4.138 1.00 78.00 86 ALA A C 1
ATOM 724 O O . ALA A 1 86 ? -5.090 -15.846 4.929 1.00 78.00 86 ALA A O 1
ATOM 725 N N . LYS A 1 87 ? -4.148 -13.857 4.500 1.00 84.62 87 LYS A N 1
ATOM 726 C CA . LYS A 1 87 ? -4.287 -13.305 5.857 1.00 84.62 87 LYS A CA 1
ATOM 727 C C . LYS A 1 87 ? -5.610 -12.569 6.081 1.00 84.62 87 LYS A C 1
ATOM 729 O O . LYS A 1 87 ? -6.160 -12.636 7.184 1.00 84.62 87 LYS A O 1
ATOM 734 N N . TYR A 1 88 ? -6.112 -11.885 5.062 1.00 83.25 88 TYR A N 1
ATOM 735 C CA . TYR A 1 88 ? -7.264 -11.000 5.137 1.00 83.25 88 TYR A CA 1
ATOM 736 C C . TYR A 1 88 ? -8.336 -11.383 4.120 1.00 83.25 88 TYR A C 1
ATOM 738 O O . TYR A 1 88 ? -8.064 -11.808 3.001 1.00 83.25 88 TYR A O 1
ATOM 746 N N . GLU A 1 89 ? -9.583 -11.252 4.538 1.00 87.19 89 GLU A N 1
ATOM 747 C CA . GLU A 1 89 ? -10.768 -11.360 3.704 1.00 87.19 89 GLU A CA 1
ATOM 748 C C . GLU A 1 89 ? -11.308 -9.956 3.453 1.00 87.19 89 GLU A C 1
ATOM 750 O O . GLU A 1 89 ? -11.406 -9.160 4.386 1.00 87.19 89 GLU A O 1
ATOM 755 N N . HIS A 1 90 ? -11.647 -9.659 2.202 1.00 86.69 90 HIS A N 1
ATOM 756 C CA . HIS A 1 90 ? -12.245 -8.391 1.806 1.00 86.69 90 HIS A CA 1
ATOM 757 C C . HIS A 1 90 ? -13.677 -8.677 1.367 1.00 86.69 90 HIS A C 1
ATOM 759 O O . HIS A 1 90 ? -13.893 -9.436 0.423 1.00 86.69 90 HIS A O 1
ATOM 765 N N . ILE A 1 91 ? -14.647 -8.100 2.067 1.00 88.94 91 ILE A N 1
ATOM 766 C CA . ILE A 1 91 ? -16.071 -8.293 1.800 1.00 88.94 91 ILE A CA 1
ATOM 767 C C . ILE A 1 91 ? -16.631 -6.954 1.351 1.00 88.94 91 ILE A C 1
ATOM 769 O O . ILE A 1 91 ? -16.626 -5.991 2.116 1.00 88.94 91 ILE A O 1
ATOM 773 N N . TYR A 1 92 ? -17.100 -6.897 0.111 1.00 84.75 92 TYR A N 1
ATOM 774 C CA . TYR A 1 92 ? -17.765 -5.719 -0.424 1.00 84.75 92 TYR A CA 1
ATOM 775 C C . TYR A 1 92 ? -19.270 -5.799 -0.162 1.00 84.75 92 TYR A C 1
ATOM 777 O O . TYR A 1 92 ? -19.935 -6.731 -0.618 1.00 84.75 92 TYR A O 1
ATOM 785 N N . ASP A 1 93 ? -19.803 -4.813 0.554 1.00 86.81 93 ASP A N 1
ATOM 786 C CA . ASP A 1 93 ? -21.237 -4.626 0.728 1.00 86.81 93 ASP A CA 1
ATOM 787 C C . ASP A 1 93 ? -21.752 -3.619 -0.301 1.00 86.81 93 ASP A C 1
ATOM 789 O O . ASP A 1 93 ? -21.534 -2.411 -0.214 1.00 86.81 93 ASP A O 1
ATOM 793 N N . ARG A 1 94 ? -22.482 -4.136 -1.288 1.00 80.88 94 ARG A N 1
ATOM 794 C CA . ARG A 1 94 ? -23.052 -3.339 -2.375 1.00 80.88 94 ARG A CA 1
ATOM 795 C C . ARG A 1 94 ? -24.162 -2.392 -1.915 1.00 80.88 94 ARG A C 1
ATOM 797 O O . ARG A 1 94 ? -24.402 -1.396 -2.589 1.00 80.88 94 ARG A O 1
ATOM 804 N N . ALA A 1 95 ? -24.865 -2.706 -0.825 1.00 83.44 95 ALA A N 1
ATOM 805 C CA . ALA A 1 95 ? -25.969 -1.880 -0.337 1.00 83.44 95 ALA A CA 1
ATOM 806 C C . ALA A 1 95 ? -25.462 -0.602 0.338 1.00 83.44 95 ALA A C 1
ATOM 808 O O . ALA A 1 95 ? -26.109 0.439 0.249 1.00 83.44 95 ALA A O 1
ATOM 809 N N . THR A 1 96 ? -24.304 -0.686 0.992 1.00 84.62 96 THR A N 1
ATOM 810 C CA . THR A 1 96 ? -23.694 0.436 1.715 1.00 84.62 96 THR A CA 1
ATOM 811 C C . THR A 1 96 ? -22.516 1.061 0.975 1.00 84.62 96 THR A C 1
ATOM 813 O O . THR A 1 96 ? -22.153 2.193 1.270 1.00 84.62 96 THR A O 1
ATOM 816 N N . GLY A 1 97 ? -21.940 0.360 -0.003 1.00 81.12 97 GLY A N 1
ATOM 817 C CA . GLY A 1 97 ? -20.776 0.825 -0.747 1.00 81.12 97 GLY A CA 1
ATOM 818 C C . GLY A 1 97 ? -19.462 0.680 0.021 1.00 81.12 97 GLY A C 1
ATOM 819 O O . GLY A 1 97 ? -18.468 1.245 -0.413 1.00 81.12 97 GLY A O 1
ATOM 820 N N . PHE A 1 98 ? -19.416 -0.074 1.123 1.00 85.75 98 PHE A N 1
ATOM 821 C CA . PHE A 1 98 ? -18.195 -0.258 1.911 1.00 85.75 98 PHE A CA 1
ATOM 822 C C . PHE A 1 98 ? -17.509 -1.601 1.633 1.00 85.75 98 PHE A C 1
ATOM 824 O O . PHE A 1 98 ? -18.150 -2.629 1.411 1.00 85.75 98 PHE A O 1
ATOM 831 N N . ILE A 1 99 ? -16.180 -1.611 1.712 1.00 85.75 99 ILE A N 1
ATOM 832 C CA . ILE A 1 99 ? -15.359 -2.817 1.810 1.00 85.75 99 ILE A CA 1
ATOM 833 C C . ILE A 1 99 ? -14.971 -3.017 3.268 1.00 85.75 99 ILE A C 1
ATOM 835 O O . ILE A 1 99 ? -14.310 -2.176 3.872 1.00 85.75 99 ILE A O 1
ATOM 839 N N . THR A 1 100 ? -15.320 -4.170 3.822 1.00 87.12 100 THR A N 1
ATOM 840 C CA . THR A 1 100 ? -14.866 -4.604 5.142 1.00 87.12 100 THR A CA 1
ATOM 841 C C . THR A 1 100 ? -13.665 -5.525 4.993 1.00 87.12 100 THR A C 1
ATOM 843 O O . THR A 1 100 ? -13.714 -6.499 4.245 1.00 87.12 100 THR A O 1
ATOM 846 N N . VAL A 1 101 ? -12.595 -5.244 5.732 1.00 84.25 101 VAL A N 1
ATOM 847 C CA . VAL A 1 101 ? -11.382 -6.065 5.775 1.00 84.25 101 VAL A CA 1
ATOM 848 C C . VAL A 1 101 ? -11.350 -6.819 7.086 1.00 84.25 101 VAL A C 1
ATOM 850 O O . VAL A 1 101 ? -11.337 -6.225 8.167 1.00 84.25 101 VAL A O 1
ATOM 853 N N . LYS A 1 102 ? -11.331 -8.143 7.002 1.00 88.06 102 LYS A N 1
ATOM 854 C CA . LYS A 1 102 ? -11.369 -9.050 8.145 1.00 88.06 102 LYS A CA 1
ATOM 855 C C . LYS A 1 102 ? -10.094 -9.871 8.199 1.00 88.06 102 LYS A C 1
ATOM 857 O O . LYS A 1 102 ? -9.663 -10.436 7.203 1.00 88.06 102 LYS A O 1
ATOM 862 N N . ASN A 1 103 ? -9.471 -9.964 9.367 1.00 88.62 103 ASN A N 1
ATOM 863 C CA . ASN A 1 103 ? -8.371 -10.895 9.576 1.00 88.62 103 ASN A CA 1
ATOM 864 C C . ASN A 1 103 ? -8.934 -12.311 9.724 1.00 88.62 103 ASN A C 1
ATOM 866 O O . ASN A 1 103 ? -9.648 -12.590 10.689 1.00 88.62 103 ASN A O 1
ATOM 870 N N . LYS A 1 104 ? -8.574 -13.208 8.802 1.00 86.88 104 LYS A N 1
ATOM 871 C CA . LYS A 1 104 ? -9.099 -14.581 8.751 1.00 86.88 104 LYS A CA 1
ATOM 872 C C . LYS A 1 104 ? -8.715 -15.413 9.976 1.00 86.88 104 LYS A C 1
ATOM 874 O O . LYS A 1 104 ? -9.474 -16.276 10.390 1.00 86.88 104 LYS A O 1
ATOM 879 N N . ARG A 1 105 ? -7.547 -15.157 10.579 1.00 86.69 105 ARG A N 1
ATOM 880 C CA . ARG A 1 105 ? -7.048 -15.925 11.737 1.00 86.69 105 ARG A CA 1
ATOM 881 C C . ARG A 1 105 ? -7.666 -15.492 13.060 1.00 86.69 105 ARG A C 1
ATOM 883 O O . ARG A 1 105 ? -7.787 -16.304 13.965 1.00 86.69 105 ARG A O 1
ATOM 890 N N . GLN A 1 106 ? -7.975 -14.206 13.190 1.00 86.94 106 GLN A N 1
ATOM 891 C CA . GLN A 1 106 ? -8.515 -13.624 14.425 1.00 86.94 106 GLN A CA 1
ATOM 892 C C . GLN A 1 106 ? -10.034 -13.454 14.383 1.00 86.94 106 GLN A C 1
ATOM 894 O O . GLN A 1 106 ? -10.610 -12.961 15.347 1.00 86.94 106 GLN A O 1
ATOM 899 N N . ASP A 1 107 ? -10.653 -13.805 13.256 1.00 87.44 107 ASP A N 1
ATOM 900 C CA . ASP A 1 107 ? -12.078 -13.638 12.982 1.00 87.44 107 ASP A CA 1
ATOM 901 C C . ASP A 1 107 ? -12.599 -12.214 13.260 1.00 87.44 107 ASP A C 1
ATOM 903 O O . ASP A 1 107 ? -13.746 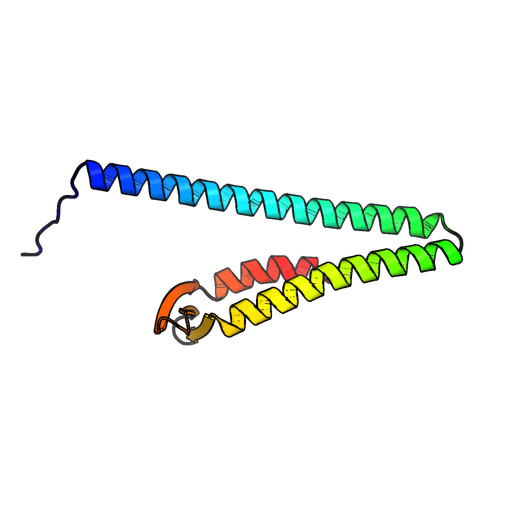-11.998 13.642 1.00 87.44 107 ASP A O 1
ATOM 907 N N . ARG A 1 108 ? -11.742 -11.203 13.060 1.00 87.56 108 ARG A N 1
ATOM 908 C CA . ARG A 1 108 ? -12.005 -9.816 13.469 1.00 87.56 108 ARG A CA 1
ATOM 909 C C . ARG A 1 108 ? -11.930 -8.855 12.298 1.00 87.56 108 ARG A C 1
ATOM 911 O O . ARG A 1 108 ? -10.996 -8.922 11.500 1.00 87.56 108 ARG A O 1
ATOM 918 N N . VAL A 1 109 ? -12.857 -7.902 12.251 1.00 86.75 109 VAL A N 1
ATOM 919 C CA . VAL A 1 109 ? -12.751 -6.741 11.362 1.00 86.75 109 VAL A CA 1
ATOM 920 C C . VAL A 1 109 ? -11.552 -5.889 11.785 1.00 86.75 109 VAL A C 1
ATOM 922 O O . VAL A 1 109 ? -11.352 -5.588 12.966 1.00 86.75 109 VAL A O 1
ATOM 925 N N . VAL A 1 110 ? -10.716 -5.548 10.813 1.00 85.94 110 VAL A N 1
ATOM 926 C CA . VAL A 1 110 ? -9.511 -4.730 10.989 1.00 85.94 110 VAL A CA 1
ATOM 927 C C . VAL A 1 110 ? -9.571 -3.420 10.210 1.00 85.94 110 VAL A C 1
ATOM 929 O O . VAL A 1 110 ? -8.794 -2.522 10.513 1.00 85.94 110 VAL A O 1
ATOM 932 N N . GLY A 1 111 ? -10.506 -3.278 9.268 1.00 81.69 111 GLY A N 1
ATOM 933 C CA . GLY A 1 111 ? -10.739 -2.030 8.547 1.00 81.69 111 GLY A CA 1
ATOM 934 C C . GLY A 1 111 ? -12.080 -2.026 7.822 1.00 81.69 111 GLY A C 1
ATOM 935 O O . GLY A 1 111 ? -12.622 -3.086 7.511 1.00 81.69 111 GLY A O 1
ATOM 936 N N . VAL A 1 112 ? -12.605 -0.831 7.569 1.00 84.88 112 VAL A N 1
ATOM 937 C CA . VAL A 1 112 ? -13.784 -0.581 6.732 1.00 84.88 112 VAL A CA 1
ATOM 938 C C . VAL A 1 112 ? -13.450 0.625 5.860 1.00 84.88 112 VAL A C 1
ATOM 940 O O . VAL A 1 112 ? -12.994 1.638 6.386 1.00 84.88 112 VAL A O 1
ATOM 943 N N . PHE A 1 113 ? -13.631 0.498 4.551 1.00 81.19 113 PHE A N 1
ATOM 944 C CA . PHE A 1 113 ? -13.249 1.501 3.556 1.00 81.19 113 PHE A CA 1
ATOM 945 C C . PHE A 1 113 ? -14.424 1.809 2.639 1.00 81.19 113 PHE A C 1
ATOM 947 O O . PHE A 1 113 ? -15.167 0.896 2.286 1.00 81.19 113 PHE A O 1
ATOM 954 N N . ASP A 1 114 ? -14.582 3.065 2.230 1.00 85.12 114 ASP A N 1
ATOM 955 C CA . ASP A 1 114 ? -15.530 3.438 1.178 1.00 85.12 114 ASP A CA 1
ATOM 956 C C . ASP A 1 114 ? -15.021 2.930 -0.181 1.00 85.12 114 ASP A C 1
ATOM 958 O O . ASP A 1 114 ? -13.868 3.159 -0.554 1.00 85.12 114 ASP A O 1
ATOM 962 N N . TYR A 1 115 ? -15.859 2.188 -0.908 1.00 74.19 115 TYR A N 1
ATOM 963 C CA . TYR A 1 115 ? -15.494 1.585 -2.190 1.00 74.19 115 TYR A CA 1
ATOM 964 C C . TYR A 1 115 ? -15.236 2.636 -3.262 1.00 74.19 115 TYR A C 1
ATOM 966 O O . TYR A 1 115 ? -14.348 2.446 -4.084 1.00 74.19 115 TYR A O 1
ATOM 974 N N . HIS A 1 116 ? -15.991 3.733 -3.271 1.00 70.81 116 HIS A N 1
ATOM 975 C CA . HIS A 1 116 ? -15.832 4.776 -4.274 1.00 70.81 116 HIS A CA 1
ATOM 976 C C . HIS A 1 116 ? -14.532 5.553 -4.045 1.00 70.81 116 HIS A C 1
ATOM 978 O O . HIS A 1 116 ? -13.801 5.799 -5.003 1.00 70.81 116 HIS A O 1
ATOM 984 N N . GLU A 1 117 ? -14.197 5.880 -2.795 1.00 71.00 117 GLU A N 1
ATOM 985 C CA . GLU A 1 117 ? -12.906 6.504 -2.464 1.00 71.00 117 GLU A CA 1
ATOM 986 C C . GLU A 1 117 ? -11.728 5.567 -2.755 1.00 71.00 117 GLU A C 1
ATOM 988 O O . GLU A 1 117 ? -10.732 5.990 -3.345 1.00 71.00 117 GLU A O 1
ATOM 993 N N . LEU A 1 118 ? -11.850 4.282 -2.402 1.00 68.38 118 LEU A N 1
ATOM 994 C CA . LEU A 1 118 ? -10.807 3.296 -2.683 1.00 68.38 118 LEU A CA 1
ATOM 995 C C . LEU A 1 118 ? -10.631 3.086 -4.189 1.00 68.38 118 LEU A C 1
ATOM 997 O O . LEU A 1 118 ? -9.505 3.012 -4.674 1.00 68.38 118 LEU A O 1
ATOM 1001 N N . CYS A 1 119 ? -11.728 3.008 -4.941 1.00 65.62 119 CYS A N 1
ATOM 1002 C CA . CYS A 1 119 ? -11.669 2.902 -6.388 1.00 65.62 119 CYS A CA 1
ATOM 1003 C C . CYS A 1 119 ? -11.018 4.130 -7.002 1.00 65.62 119 CYS A C 1
ATOM 1005 O O . CYS A 1 119 ? -10.137 3.931 -7.818 1.00 65.62 119 CYS A O 1
ATOM 1007 N N . GLU A 1 120 ? -11.367 5.358 -6.618 1.00 62.31 120 GLU A N 1
ATOM 1008 C CA . GLU A 1 120 ? -10.709 6.563 -7.145 1.00 62.31 120 GLU A CA 1
ATOM 1009 C C . GLU A 1 120 ? -9.208 6.592 -6.814 1.00 62.31 120 GLU A C 1
ATOM 1011 O O . GLU A 1 120 ? -8.394 6.851 -7.701 1.00 62.31 120 GLU A O 1
ATOM 1016 N N . TYR A 1 121 ? -8.816 6.209 -5.594 1.00 58.50 121 TYR A N 1
ATOM 1017 C CA . TYR A 1 121 ? -7.407 6.043 -5.217 1.00 58.50 121 TYR A CA 1
ATOM 1018 C C . TYR A 1 121 ? -6.678 5.034 -6.123 1.00 58.50 121 TYR A C 1
ATOM 1020 O O . TYR A 1 121 ? -5.606 5.325 -6.657 1.00 58.50 121 TYR A O 1
ATOM 1028 N N . LEU A 1 122 ? -7.287 3.868 -6.359 1.00 58.66 122 LEU A N 1
ATOM 1029 C CA . LEU A 1 122 ? -6.725 2.817 -7.212 1.00 58.66 122 LEU A CA 1
ATOM 1030 C C . LEU A 1 122 ? -6.776 3.173 -8.708 1.00 58.66 122 LEU A C 1
ATOM 1032 O O . LEU A 1 122 ? -5.887 2.785 -9.460 1.00 58.66 122 LEU A O 1
ATOM 1036 N N . ARG A 1 123 ? -7.774 3.939 -9.159 1.00 44.69 123 ARG A N 1
ATOM 1037 C CA . ARG A 1 123 ? -7.961 4.357 -10.559 1.00 44.69 123 ARG A CA 1
ATOM 1038 C C . ARG A 1 123 ? -6.949 5.414 -10.969 1.00 44.69 123 ARG A C 1
ATOM 1040 O O . ARG A 1 123 ? -6.450 5.361 -12.090 1.00 44.69 123 ARG A O 1
ATOM 1047 N N . VAL A 1 124 ? -6.602 6.330 -10.062 1.00 44.03 124 VAL A N 1
ATOM 1048 C CA . VAL A 1 124 ? -5.450 7.231 -10.237 1.00 44.03 124 VAL A CA 1
ATOM 1049 C C . VAL A 1 124 ? -4.173 6.410 -10.434 1.00 44.03 124 VAL A C 1
ATOM 1051 O O . VAL A 1 124 ? -3.344 6.760 -11.269 1.00 44.03 124 VAL A O 1
ATOM 1054 N N . GLN A 1 125 ? -4.050 5.276 -9.741 1.00 44.47 125 GLN A N 1
ATOM 1055 C CA . GLN A 1 125 ? -2.961 4.320 -9.936 1.00 44.47 125 GLN A CA 1
ATOM 1056 C C . GLN A 1 125 ? -3.005 3.647 -11.324 1.00 44.47 125 GLN A C 1
ATOM 1058 O O . GLN A 1 125 ? -1.976 3.592 -11.989 1.00 44.47 125 GLN A O 1
ATOM 1063 N N . THR A 1 126 ? -4.178 3.214 -11.807 1.00 34.88 126 THR A N 1
ATOM 1064 C CA . THR A 1 126 ? -4.311 2.456 -13.074 1.00 34.88 126 THR A CA 1
ATOM 1065 C C . THR A 1 126 ? -4.272 3.321 -14.341 1.00 34.88 126 THR A C 1
ATOM 1067 O O . THR A 1 126 ? -3.807 2.868 -15.382 1.00 34.88 126 THR A O 1
ATOM 1070 N N . ILE A 1 127 ? -4.742 4.574 -14.297 1.00 38.22 127 ILE A N 1
ATOM 1071 C CA . ILE A 1 127 ? -4.681 5.500 -15.452 1.00 38.22 127 ILE A CA 1
ATOM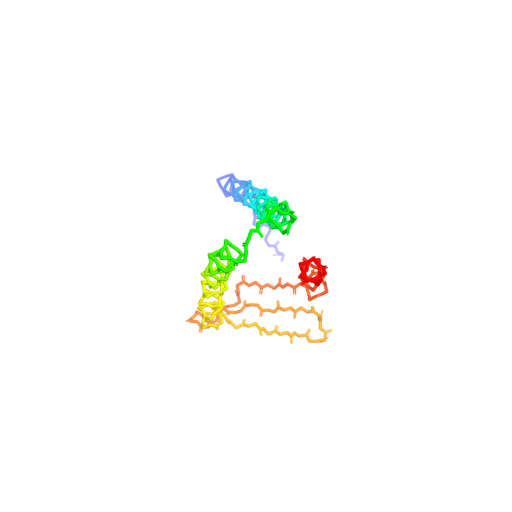 1072 C C . ILE A 1 127 ? -3.230 5.948 -15.726 1.00 38.22 127 ILE A C 1
ATOM 1074 O O . ILE A 1 127 ? -2.901 6.334 -16.840 1.00 38.22 127 ILE A O 1
ATOM 1078 N N . LEU A 1 128 ? -2.336 5.826 -14.741 1.00 36.53 128 LEU A N 1
ATOM 1079 C CA . LEU A 1 128 ? -0.887 6.016 -14.889 1.00 36.53 128 LEU A CA 1
ATOM 1080 C C . LEU A 1 128 ? -0.149 4.736 -15.352 1.00 36.53 128 LEU A C 1
ATOM 1082 O O . LEU A 1 128 ? 1.090 4.712 -15.373 1.00 36.53 128 LEU A O 1
ATOM 1086 N N . GLU A 1 129 ? -0.884 3.663 -15.664 1.00 38.31 129 GLU A N 1
ATOM 1087 C CA . GLU A 1 129 ? -0.376 2.347 -16.089 1.00 38.31 129 GLU A CA 1
ATOM 1088 C C . GLU A 1 129 ? -0.810 1.924 -17.511 1.00 38.31 129 GLU A C 1
ATOM 1090 O O . GLU A 1 129 ? -0.374 0.865 -17.962 1.00 38.31 129 GLU A O 1
ATOM 1095 N N . GLN A 1 130 ? -1.596 2.737 -18.233 1.00 32.56 130 GLN A N 1
ATOM 1096 C CA . GLN A 1 130 ? -1.872 2.579 -19.677 1.00 32.56 130 GLN A CA 1
ATOM 1097 C C . GLN A 1 130 ? -1.050 3.564 -20.509 1.00 32.56 130 GLN A C 1
ATOM 1099 O O . GLN A 1 130 ? -0.625 3.165 -21.617 1.00 32.56 130 GLN A O 1
#

Organism: NCBI:txid94130